Protein AF-A0A7W7YXQ3-F1 (afdb_monomer_lite)

Structure (mmCIF, N/CA/C/O backbone):
data_AF-A0A7W7YXQ3-F1
#
_entry.id   AF-A0A7W7YXQ3-F1
#
loop_
_atom_site.group_PDB
_atom_site.id
_atom_site.type_symbol
_atom_site.label_atom_id
_atom_site.label_alt_id
_atom_site.label_comp_id
_atom_site.label_asym_id
_atom_site.label_entity_id
_atom_site.label_seq_id
_atom_site.pdbx_PDB_ins_code
_atom_site.Cartn_x
_atom_site.Cartn_y
_atom_site.Cartn_z
_atom_site.occupancy
_atom_site.B_iso_or_equiv
_atom_site.auth_seq_id
_atom_site.auth_comp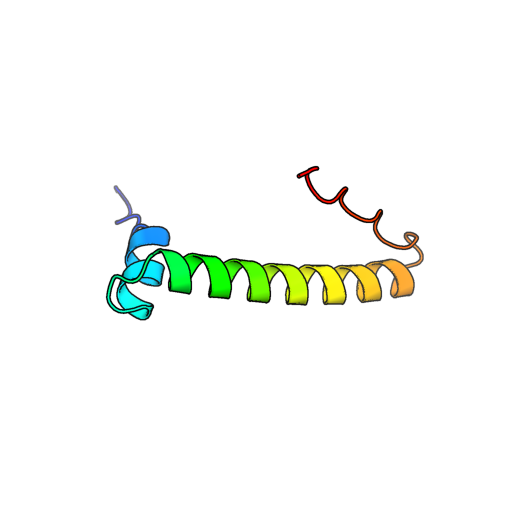_id
_atom_site.auth_asym_id
_atom_site.auth_atom_id
_atom_site.pdbx_PDB_model_num
ATOM 1 N N . MET A 1 1 ? -14.530 27.029 1.078 1.00 39.50 1 MET A N 1
ATOM 2 C CA . MET A 1 1 ? -14.683 25.627 0.642 1.00 39.50 1 MET A CA 1
ATOM 3 C C . MET A 1 1 ? -13.615 24.812 1.359 1.00 39.50 1 MET A C 1
ATOM 5 O O . MET A 1 1 ? -12.513 24.700 0.849 1.00 39.50 1 MET A O 1
ATOM 9 N N . GLN A 1 2 ? -13.881 24.356 2.585 1.00 49.06 2 GLN A N 1
ATOM 10 C CA . GLN A 1 2 ? -13.036 23.331 3.205 1.00 49.06 2 GLN A CA 1
ATOM 11 C C . GLN A 1 2 ? -13.422 22.031 2.501 1.00 49.06 2 GLN A C 1
ATOM 13 O O . GLN A 1 2 ? -14.570 21.605 2.618 1.00 49.06 2 GLN A O 1
ATOM 18 N N . GLN A 1 3 ? -12.532 21.473 1.679 1.00 51.31 3 GLN A N 1
ATOM 19 C CA . GLN A 1 3 ? -12.698 20.082 1.262 1.00 51.31 3 GLN A CA 1
ATOM 20 C C . GLN A 1 3 ? -12.804 19.258 2.551 1.00 51.31 3 GLN A C 1
ATOM 22 O O . GLN A 1 3 ? -12.006 19.507 3.461 1.00 51.31 3 GLN A O 1
ATOM 27 N N . PRO A 1 4 ? -13.757 18.319 2.682 1.00 49.78 4 PRO A N 1
ATOM 28 C CA . PRO A 1 4 ? -13.586 17.265 3.660 1.00 49.78 4 PRO A CA 1
ATOM 29 C C . PRO A 1 4 ? -12.328 16.525 3.210 1.00 49.78 4 PRO A C 1
ATOM 31 O O . PRO A 1 4 ? -12.361 15.732 2.274 1.00 49.78 4 PRO A O 1
ATOM 34 N N . CYS A 1 5 ? -11.191 16.900 3.790 1.00 57.00 5 CYS A N 1
ATOM 35 C CA . CYS A 1 5 ? -9.971 16.129 3.714 1.00 57.00 5 CYS A CA 1
ATOM 36 C C . CYS A 1 5 ? -10.307 14.879 4.516 1.00 57.00 5 CYS A C 1
ATOM 38 O O . CYS A 1 5 ? -10.174 14.873 5.738 1.00 57.00 5 CYS A O 1
ATOM 40 N N . SER A 1 6 ? -10.939 13.910 3.855 1.00 61.22 6 SER A N 1
ATOM 41 C CA . SER A 1 6 ? -11.084 12.591 4.431 1.00 61.22 6 SER A CA 1
ATOM 42 C C . SER A 1 6 ? -9.664 12.154 4.724 1.00 61.22 6 SER A C 1
ATOM 44 O O . SER A 1 6 ? -8.804 12.171 3.841 1.00 61.22 6 SER A O 1
ATOM 46 N N . ASP A 1 7 ? -9.385 11.980 6.005 1.00 84.69 7 ASP A N 1
ATOM 47 C CA . ASP A 1 7 ? -8.049 11.693 6.472 1.00 84.69 7 ASP A CA 1
ATOM 48 C C . ASP A 1 7 ? -7.691 10.309 5.926 1.00 84.69 7 ASP A C 1
ATOM 50 O O . ASP A 1 7 ? -8.270 9.305 6.332 1.00 84.69 7 ASP A O 1
ATOM 54 N N . GLU A 1 8 ? -6.801 10.272 4.932 1.00 80.12 8 GLU A N 1
ATOM 55 C CA . GLU A 1 8 ? -6.389 9.052 4.228 1.00 80.12 8 GLU A CA 1
ATOM 56 C C . GLU A 1 8 ? -5.965 7.965 5.228 1.00 80.12 8 GLU A C 1
ATOM 58 O O . GLU A 1 8 ? -6.307 6.794 5.075 1.00 80.12 8 GLU A O 1
ATOM 63 N N . ALA A 1 9 ? -5.312 8.365 6.324 1.00 83.25 9 ALA A N 1
ATOM 64 C CA . ALA A 1 9 ? -4.958 7.456 7.404 1.00 83.25 9 ALA A CA 1
ATOM 65 C C . ALA A 1 9 ? -6.195 6.863 8.102 1.00 83.25 9 ALA A C 1
ATOM 67 O O . ALA A 1 9 ? -6.212 5.668 8.386 1.00 83.25 9 ALA A O 1
ATOM 68 N N . THR A 1 10 ? -7.244 7.650 8.336 1.00 86.62 10 THR A N 1
ATOM 69 C CA . THR A 1 10 ? -8.527 7.185 8.885 1.00 86.62 10 THR A CA 1
ATOM 70 C C . THR A 1 10 ? -9.237 6.217 7.939 1.00 86.62 10 THR A C 1
ATOM 72 O O . THR A 1 10 ? -9.779 5.211 8.397 1.00 86.62 10 THR A O 1
ATOM 75 N N . GLU A 1 11 ? -9.213 6.462 6.629 1.00 89.00 11 GLU A N 1
ATOM 76 C CA . GLU A 1 11 ? -9.804 5.550 5.640 1.00 89.00 11 GLU A CA 1
ATOM 77 C C . GLU A 1 11 ? -9.053 4.221 5.582 1.00 89.00 11 GLU A C 1
ATOM 79 O O . GLU A 1 11 ? -9.661 3.154 5.682 1.00 89.00 11 GLU A O 1
ATOM 84 N N . ILE A 1 12 ? -7.724 4.274 5.503 1.00 87.81 12 ILE A N 1
ATOM 85 C CA . ILE A 1 12 ? -6.882 3.077 5.490 1.00 87.81 12 ILE A CA 1
ATOM 86 C C . ILE A 1 12 ? -7.050 2.305 6.801 1.00 87.81 12 ILE A C 1
ATOM 88 O O . ILE A 1 12 ? -7.179 1.082 6.784 1.00 87.81 12 ILE A O 1
ATOM 92 N N . LEU A 1 13 ? -7.120 2.993 7.939 1.00 89.81 13 LEU A N 1
ATOM 93 C CA . LEU A 1 13 ? -7.353 2.357 9.231 1.00 89.81 13 LEU A CA 1
ATOM 94 C C . LEU A 1 13 ? -8.727 1.673 9.291 1.00 89.81 13 LEU A C 1
ATOM 96 O O . LEU A 1 13 ? -8.836 0.557 9.801 1.00 89.81 13 LEU A O 1
ATOM 100 N N . ALA A 1 14 ? -9.767 2.301 8.738 1.00 91.69 14 ALA A N 1
ATOM 101 C CA . ALA A 1 14 ? -11.103 1.719 8.663 1.00 91.69 14 ALA A CA 1
ATOM 102 C C . ALA A 1 14 ? -11.142 0.461 7.776 1.00 91.69 14 ALA A C 1
ATOM 104 O O . ALA A 1 14 ? -11.786 -0.521 8.147 1.00 91.69 14 ALA A O 1
ATOM 105 N N . LEU A 1 15 ? -10.407 0.446 6.657 1.00 91.50 15 LEU A N 1
ATO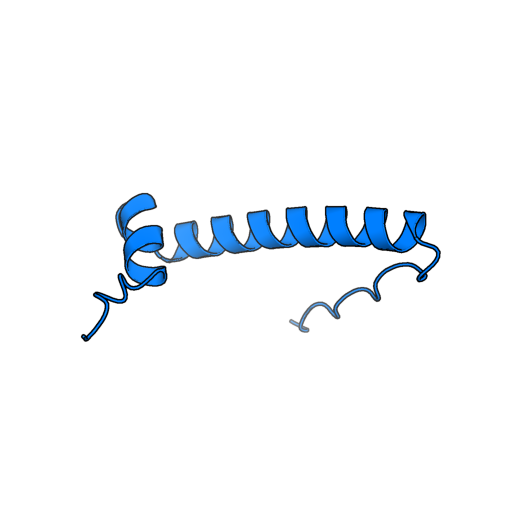M 106 C CA . LEU A 1 15 ? -10.270 -0.730 5.785 1.00 91.50 15 LEU A CA 1
ATOM 107 C C . LEU A 1 15 ? -9.628 -1.928 6.500 1.00 91.50 15 LEU A C 1
ATOM 109 O O . LEU A 1 15 ? -9.951 -3.072 6.187 1.00 91.50 15 LEU A O 1
ATOM 113 N N . HIS A 1 16 ? -8.774 -1.668 7.491 1.00 93.75 16 HIS A N 1
ATOM 114 C CA . HIS A 1 16 ? -8.113 -2.690 8.307 1.00 93.75 16 HIS A CA 1
ATOM 115 C C . HIS A 1 16 ? -8.825 -2.926 9.650 1.00 93.75 16 HIS A C 1
ATOM 117 O O . HIS A 1 16 ? -8.239 -3.461 10.588 1.00 93.75 16 HIS A O 1
ATOM 123 N N . GLY A 1 17 ? -10.093 -2.516 9.780 1.00 92.06 17 GLY A N 1
ATOM 124 C CA . GLY A 1 17 ? -10.900 -2.769 10.977 1.00 92.06 17 GLY A CA 1
ATOM 125 C C . GLY A 1 17 ? -10.379 -2.087 12.246 1.00 92.06 17 GLY A C 1
ATOM 126 O O . GLY A 1 17 ? -10.651 -2.560 13.347 1.00 92.06 17 GLY A O 1
ATOM 127 N N . GLY A 1 18 ? -9.621 -0.997 12.111 1.00 91.44 18 GLY A N 1
ATOM 128 C CA . GLY A 1 18 ? -8.964 -0.328 13.234 1.00 91.44 18 GLY A CA 1
ATOM 129 C C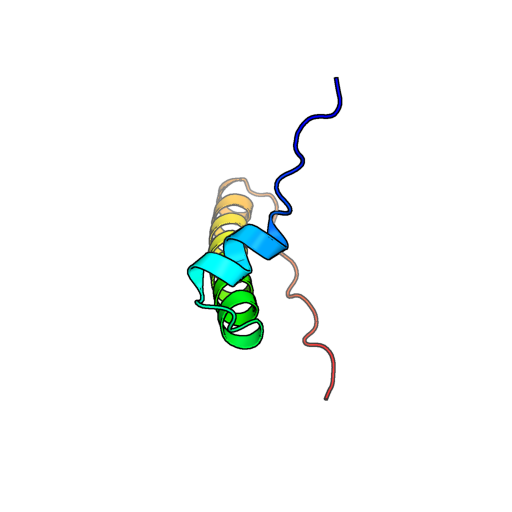 . GLY A 1 18 ? -7.582 -0.886 13.589 1.00 91.44 18 GLY A C 1
ATOM 130 O O . GLY A 1 18 ? -6.955 -0.366 14.512 1.00 91.44 18 GLY A O 1
ATOM 131 N N . ASP A 1 19 ? -7.079 -1.901 12.878 1.00 94.38 19 ASP A N 1
ATOM 132 C CA . ASP A 1 19 ? -5.724 -2.418 13.084 1.00 94.38 19 ASP A CA 1
ATOM 133 C C . ASP A 1 19 ? -4.690 -1.544 12.360 1.00 94.38 19 ASP A C 1
ATOM 135 O O . ASP A 1 19 ? -4.406 -1.695 11.169 1.00 94.38 19 ASP A O 1
ATOM 139 N N . ALA A 1 20 ? -4.112 -0.605 13.109 1.00 94.19 20 ALA A N 1
ATOM 140 C CA . ALA A 1 20 ? -3.097 0.310 12.598 1.00 94.19 20 ALA A CA 1
ATOM 141 C C . ALA A 1 20 ? -1.800 -0.397 12.177 1.00 94.19 20 ALA A C 1
ATOM 143 O O . ALA A 1 20 ? -1.106 0.077 11.278 1.00 94.19 20 ALA A O 1
ATOM 144 N N . LEU A 1 21 ? -1.445 -1.514 12.819 1.00 96.38 21 LEU A N 1
ATOM 145 C CA . LEU A 1 21 ? -0.213 -2.230 12.502 1.00 96.38 21 LEU A CA 1
ATOM 146 C C . LEU A 1 21 ? -0.358 -2.952 11.164 1.00 96.38 21 LEU A C 1
ATOM 148 O O . LEU A 1 21 ? 0.554 -2.906 10.338 1.00 96.38 21 LEU A O 1
ATOM 152 N N . GLU A 1 22 ? -1.507 -3.586 10.945 1.00 95.31 22 GLU A N 1
ATOM 153 C CA . GLU A 1 22 ? -1.810 -4.255 9.685 1.00 95.31 22 GLU A CA 1
ATOM 154 C C . GLU A 1 22 ? -1.957 -3.252 8.538 1.00 95.31 22 GLU A C 1
ATOM 156 O O . GLU A 1 22 ? -1.351 -3.443 7.486 1.00 95.31 22 GLU A O 1
ATOM 161 N N . 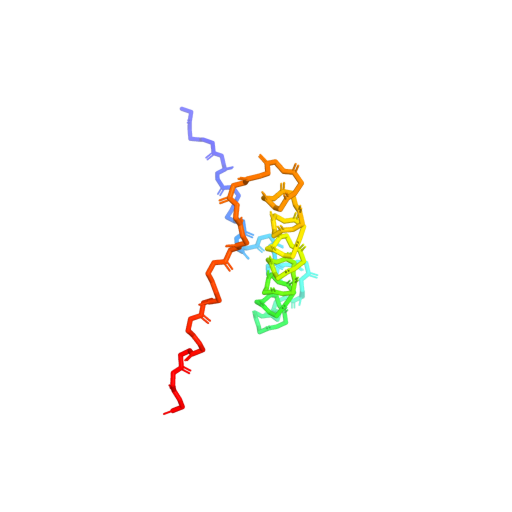ALA A 1 23 ? -2.625 -2.120 8.777 1.00 94.56 23 ALA A N 1
ATOM 162 C CA . ALA A 1 23 ? -2.683 -1.008 7.828 1.00 94.56 23 ALA A CA 1
ATOM 163 C C . ALA A 1 23 ? -1.289 -0.554 7.365 1.00 94.56 23 ALA A C 1
ATOM 165 O O . ALA A 1 23 ? -1.024 -0.437 6.167 1.00 94.56 23 ALA A O 1
ATOM 166 N N . LEU A 1 24 ? -0.365 -0.337 8.306 1.00 94.44 24 LEU A N 1
ATOM 167 C CA . LEU A 1 24 ? 1.001 0.079 7.984 1.00 94.44 24 LEU A CA 1
ATOM 168 C C . LEU A 1 24 ? 1.785 -1.002 7.234 1.00 94.44 24 LEU A C 1
ATOM 170 O O . LEU A 1 24 ? 2.559 -0.676 6.335 1.00 94.44 24 LEU A O 1
ATOM 174 N N . ARG A 1 25 ? 1.594 -2.282 7.569 1.00 95.69 25 ARG A N 1
ATOM 175 C CA . ARG A 1 25 ? 2.231 -3.395 6.847 1.00 95.69 25 ARG A CA 1
ATOM 176 C C . ARG A 1 25 ? 1.773 -3.458 5.396 1.00 95.69 25 ARG A C 1
ATOM 178 O O . ARG A 1 25 ? 2.625 -3.600 4.520 1.00 95.69 25 ARG A O 1
ATOM 185 N N . THR A 1 26 ? 0.474 -3.302 5.146 1.00 94.62 26 THR A N 1
ATOM 186 C CA . THR A 1 26 ? -0.087 -3.240 3.791 1.00 94.62 26 THR A CA 1
ATOM 187 C C . THR A 1 26 ? 0.538 -2.098 2.997 1.00 94.62 26 THR A C 1
ATOM 189 O O . THR A 1 26 ? 1.072 -2.330 1.916 1.00 94.62 26 THR A O 1
ATOM 192 N N . LEU A 1 27 ? 0.584 -0.887 3.562 1.00 93.12 27 LEU A N 1
ATOM 193 C CA . LEU A 1 27 ? 1.181 0.274 2.890 1.00 93.12 27 LEU A CA 1
ATOM 194 C C . LEU A 1 27 ? 2.671 0.097 2.584 1.00 93.12 27 LEU A C 1
ATOM 196 O O . LEU A 1 27 ? 3.151 0.520 1.534 1.00 93.12 27 LEU A O 1
ATOM 200 N N . ILE A 1 28 ? 3.417 -0.536 3.491 1.00 95.19 28 ILE A N 1
ATOM 201 C CA . ILE A 1 28 ? 4.829 -0.858 3.267 1.00 95.19 28 ILE A CA 1
ATOM 202 C C . ILE A 1 28 ? 4.972 -1.844 2.101 1.00 95.19 28 ILE A C 1
ATOM 204 O O . ILE A 1 28 ? 5.798 -1.613 1.221 1.00 95.19 28 ILE A O 1
ATOM 208 N N . ALA A 1 29 ? 4.145 -2.890 2.048 1.00 95.50 29 ALA A N 1
ATOM 209 C CA . ALA A 1 29 ? 4.173 -3.862 0.957 1.00 95.50 29 ALA A CA 1
ATOM 210 C C . ALA A 1 2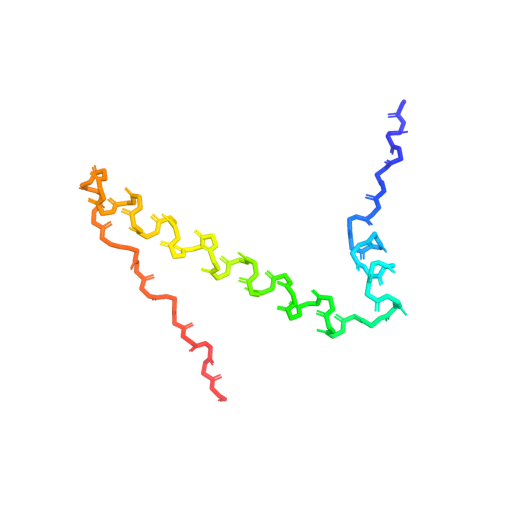9 ? 3.800 -3.233 -0.399 1.00 95.50 29 ALA A C 1
ATOM 212 O O . ALA A 1 29 ? 4.441 -3.514 -1.414 1.00 95.50 29 ALA A O 1
ATOM 213 N N . GLU A 1 30 ? 2.799 -2.351 -0.424 1.00 95.44 30 GLU A N 1
ATOM 214 C CA . GLU A 1 30 ? 2.413 -1.604 -1.625 1.00 95.44 30 GLU A CA 1
ATOM 215 C C . GLU A 1 30 ? 3.533 -0.677 -2.102 1.00 95.44 30 GLU A C 1
ATOM 217 O O . GLU A 1 30 ? 3.859 -0.663 -3.293 1.00 95.44 30 GLU A O 1
ATOM 222 N N . ARG A 1 31 ? 4.176 0.051 -1.179 1.00 95.56 31 ARG A N 1
ATOM 223 C CA . ARG A 1 31 ? 5.347 0.879 -1.483 1.00 95.56 31 ARG A CA 1
ATOM 224 C C . ARG A 1 31 ? 6.462 0.042 -2.099 1.00 95.56 31 ARG A C 1
ATOM 226 O O . ARG A 1 31 ? 6.989 0.437 -3.134 1.00 95.56 31 ARG A O 1
ATOM 233 N N . ASP A 1 32 ? 6.809 -1.091 -1.499 1.00 96.31 32 ASP A N 1
ATOM 234 C CA . ASP A 1 32 ? 7.899 -1.943 -1.983 1.00 96.31 32 ASP A CA 1
ATOM 235 C C . ASP A 1 32 ? 7.607 -2.462 -3.405 1.00 96.31 32 ASP A C 1
ATOM 237 O O . ASP A 1 32 ? 8.485 -2.461 -4.269 1.00 96.31 32 ASP A O 1
ATOM 241 N N . ALA A 1 33 ? 6.348 -2.806 -3.703 1.00 95.88 33 ALA A N 1
ATOM 242 C CA . ALA A 1 33 ? 5.929 -3.189 -5.052 1.00 95.88 33 ALA A CA 1
ATOM 243 C C . ALA A 1 33 ? 6.0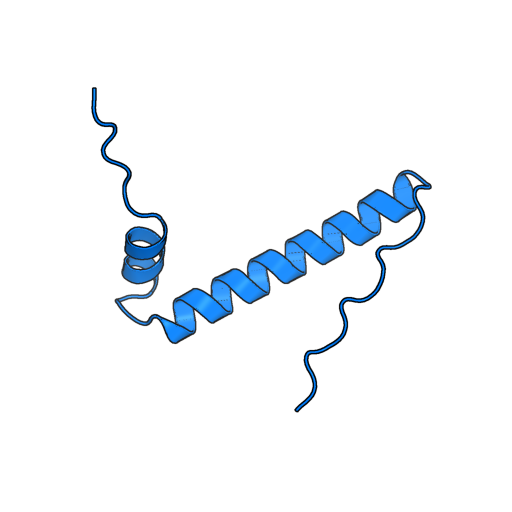46 -2.037 -6.069 1.00 95.88 33 ALA A C 1
ATOM 245 O O . ALA A 1 33 ? 6.374 -2.263 -7.238 1.00 95.88 33 ALA A O 1
ATOM 246 N N . VAL A 1 34 ? 5.770 -0.800 -5.650 1.00 96.25 34 VAL A N 1
ATOM 247 C CA . VAL A 1 34 ? 5.950 0.394 -6.490 1.00 96.25 34 VAL A CA 1
ATOM 248 C C . VAL A 1 34 ? 7.432 0.706 -6.692 1.00 96.25 34 VAL A C 1
ATOM 250 O O . VAL A 1 34 ? 7.828 1.007 -7.818 1.00 96.25 34 VAL A O 1
ATOM 253 N N . GLU A 1 35 ? 8.256 0.602 -5.649 1.00 95.94 35 GLU A N 1
ATOM 254 C CA . GLU A 1 35 ? 9.707 0.800 -5.733 1.00 95.94 35 GLU A CA 1
ATOM 255 C C . GLU A 1 35 ? 10.355 -0.209 -6.691 1.00 95.94 35 GLU A C 1
ATOM 257 O O . GLU A 1 35 ? 11.166 0.190 -7.525 1.00 95.94 35 GLU A O 1
ATOM 262 N N . GLU A 1 36 ? 9.935 -1.475 -6.668 1.00 93.56 36 GLU A N 1
ATOM 263 C CA . GLU A 1 36 ? 10.400 -2.496 -7.617 1.00 93.56 36 GLU A CA 1
ATOM 264 C C . GLU A 1 36 ? 10.026 -2.143 -9.066 1.00 93.56 36 GLU A C 1
ATOM 266 O O . GLU A 1 36 ? 10.858 -2.168 -9.975 1.00 93.56 36 GLU A O 1
ATOM 271 N N . ARG A 1 37 ? 8.775 -1.733 -9.307 1.00 94.56 37 ARG A N 1
ATOM 272 C CA . ARG A 1 37 ? 8.335 -1.300 -10.646 1.00 94.56 37 ARG A CA 1
ATOM 273 C C . ARG A 1 37 ? 9.103 -0.074 -11.125 1.00 94.56 37 ARG A C 1
ATOM 275 O O . ARG A 1 37 ? 9.455 0.009 -12.302 1.00 94.56 37 ARG A O 1
ATOM 282 N N . LEU A 1 38 ? 9.373 0.864 -10.221 1.00 93.94 38 LEU A N 1
ATOM 283 C CA . LEU A 1 38 ? 10.178 2.041 -10.510 1.00 93.94 38 LEU A CA 1
ATOM 284 C C . LEU A 1 38 ? 11.624 1.652 -10.834 1.00 93.94 38 LEU A C 1
ATOM 286 O O . LEU A 1 38 ? 12.193 2.212 -11.768 1.00 93.94 38 LEU A O 1
ATOM 290 N N . ALA A 1 39 ? 12.196 0.674 -10.127 1.00 91.56 39 ALA A N 1
ATOM 291 C CA . ALA A 1 39 ? 13.529 0.147 -10.400 1.00 91.56 39 ALA A CA 1
ATOM 292 C C . ALA A 1 39 ? 13.635 -0.398 -11.827 1.00 91.56 39 ALA A C 1
ATOM 294 O O . ALA A 1 39 ? 14.527 -0.011 -12.585 1.00 91.56 39 ALA A O 1
ATOM 295 N N . ILE A 1 40 ? 12.674 -1.237 -12.216 1.00 92.19 40 ILE A N 1
ATOM 296 C CA . ILE A 1 40 ? 12.586 -1.810 -13.562 1.00 92.19 40 ILE A CA 1
ATOM 297 C C . ILE A 1 40 ? 12.442 -0.699 -14.608 1.00 92.19 40 ILE A C 1
ATOM 299 O O . ILE A 1 40 ? 13.150 -0.698 -15.617 1.00 92.19 40 ILE A O 1
ATOM 303 N N . ALA A 1 41 ? 11.561 0.275 -14.366 1.00 94.00 41 ALA A N 1
ATOM 304 C CA . ALA A 1 41 ? 11.347 1.392 -15.279 1.00 94.00 41 ALA A CA 1
ATOM 305 C C . ALA A 1 41 ? 12.602 2.269 -15.431 1.00 94.00 41 ALA A C 1
ATOM 307 O O . ALA A 1 41 ? 12.944 2.659 -16.545 1.00 94.00 41 ALA A O 1
ATOM 308 N N . ALA A 1 42 ? 13.320 2.548 -14.340 1.00 93.12 42 ALA A N 1
ATOM 309 C CA . ALA A 1 42 ? 14.563 3.318 -14.359 1.00 93.12 42 ALA A CA 1
ATOM 310 C C . ALA A 1 42 ? 15.654 2.625 -15.190 1.00 93.12 42 ALA A C 1
ATOM 312 O O . ALA A 1 42 ? 16.322 3.276 -15.997 1.00 93.12 42 ALA A O 1
ATOM 313 N N . ILE A 1 43 ? 15.772 1.298 -15.064 1.00 90.31 43 ILE A N 1
ATOM 314 C CA . ILE A 1 43 ? 16.668 0.483 -15.896 1.00 90.31 43 ILE A CA 1
ATOM 315 C C . ILE A 1 43 ? 16.251 0.567 -17.369 1.00 90.31 43 ILE A C 1
ATOM 317 O O . ILE A 1 43 ? 17.093 0.841 -18.222 1.00 90.31 43 ILE A O 1
ATOM 321 N N . ALA A 1 44 ? 14.962 0.392 -17.674 1.00 91.69 44 ALA A N 1
ATOM 322 C CA . ALA A 1 44 ? 14.446 0.450 -19.043 1.00 91.69 44 ALA A CA 1
ATOM 323 C C . ALA A 1 44 ? 14.656 1.824 -19.706 1.00 91.69 44 ALA A C 1
ATOM 325 O O . ALA A 1 44 ? 14.922 1.899 -20.903 1.00 91.69 44 ALA A O 1
ATOM 326 N N . MET A 1 45 ? 14.578 2.905 -18.927 1.00 92.75 45 MET A N 1
ATOM 327 C CA . MET A 1 45 ? 14.825 4.276 -19.387 1.00 92.75 45 MET A CA 1
ATOM 328 C C . MET A 1 45 ? 16.316 4.646 -19.460 1.00 92.75 45 MET A C 1
ATOM 330 O O . MET A 1 45 ? 16.644 5.750 -19.887 1.00 92.75 45 MET A O 1
ATOM 334 N N . GLY A 1 46 ? 17.227 3.757 -19.049 1.00 90.12 46 GLY A N 1
ATOM 335 C CA . GLY A 1 46 ? 18.669 4.018 -19.062 1.00 90.12 46 GLY A CA 1
ATOM 336 C C . GLY A 1 46 ? 19.148 4.999 -17.984 1.00 90.12 46 GLY A C 1
ATOM 337 O O . GLY A 1 46 ? 20.241 5.544 -18.108 1.00 90.12 46 GLY A O 1
ATOM 338 N N . LEU A 1 47 ? 18.363 5.220 -16.921 1.00 81.56 47 LEU A N 1
ATOM 339 C CA . LEU A 1 47 ? 18.684 6.146 -15.821 1.00 81.56 47 LEU A CA 1
ATOM 340 C C . LEU A 1 47 ? 19.655 5.549 -14.778 1.00 81.56 47 LEU A C 1
ATOM 342 O O . LEU A 1 47 ? 20.030 6.230 -13.826 1.00 81.56 47 LEU A O 1
ATOM 346 N N . GLY A 1 48 ? 20.073 4.290 -14.956 1.00 74.19 48 GLY A N 1
ATOM 347 C CA . GLY A 1 48 ? 20.743 3.500 -13.919 1.00 74.19 48 GLY A CA 1
ATOM 348 C C . GLY A 1 48 ? 19.743 2.899 -12.919 1.00 74.19 48 GLY A C 1
ATOM 349 O O . GLY A 1 48 ? 18.587 3.310 -12.854 1.00 74.19 48 GLY A O 1
ATOM 350 N N . GLY A 1 49 ? 20.160 1.869 -12.173 1.00 66.62 49 GLY A N 1
ATOM 351 C CA . GLY A 1 49 ? 19.311 1.236 -11.153 1.00 66.62 49 GLY A CA 1
ATOM 352 C C . GLY A 1 49 ? 19.158 2.114 -9.901 1.00 66.62 49 GLY A C 1
ATOM 353 O O . GLY A 1 49 ? 20.067 2.893 -9.597 1.00 66.62 49 GLY A O 1
ATOM 354 N N . PRO A 1 50 ? 18.044 2.010 -9.150 1.00 66.19 50 PRO A N 1
ATOM 355 C CA . PRO A 1 50 ? 17.872 2.773 -7.921 1.00 66.19 50 PRO A CA 1
ATOM 356 C C . PRO A 1 50 ? 18.913 2.358 -6.877 1.00 66.19 50 PRO A C 1
ATOM 358 O O . PRO A 1 50 ? 19.262 1.184 -6.742 1.00 66.19 50 PRO A O 1
ATOM 361 N N . HIS A 1 51 ? 19.417 3.335 -6.126 1.00 66.94 51 HIS A N 1
ATOM 362 C CA . HIS A 1 51 ? 20.338 3.066 -5.028 1.00 66.94 51 HIS A CA 1
ATOM 363 C C . HIS A 1 51 ? 19.588 2.302 -3.919 1.00 66.94 51 HIS A C 1
ATOM 365 O O . HIS A 1 51 ? 18.542 2.790 -3.481 1.00 66.94 51 HIS A O 1
ATOM 371 N N . PRO A 1 52 ? 20.080 1.136 -3.446 1.00 66.31 52 PRO A N 1
ATOM 372 C CA . PRO A 1 52 ? 19.469 0.446 -2.314 1.00 66.31 52 PRO A CA 1
ATOM 373 C C . PRO A 1 52 ? 19.337 1.392 -1.120 1.00 66.31 52 PRO A C 1
ATOM 375 O O . PRO A 1 52 ? 20.325 1.988 -0.682 1.00 66.31 52 PRO A O 1
ATOM 378 N N . ARG A 1 53 ? 18.113 1.534 -0.593 1.00 64.25 53 ARG A N 1
ATOM 379 C CA . ARG A 1 53 ? 17.892 2.288 0.643 1.00 64.25 53 ARG A CA 1
ATOM 380 C C . ARG A 1 53 ? 18.642 1.570 1.768 1.00 64.25 53 ARG A C 1
ATOM 382 O O . ARG A 1 53 ? 18.511 0.350 1.888 1.00 64.25 53 ARG A O 1
ATOM 389 N N . PRO A 1 54 ? 19.438 2.281 2.583 1.00 64.62 54 PRO A N 1
ATOM 390 C CA . PRO A 1 54 ? 20.084 1.653 3.721 1.00 64.62 54 PRO A CA 1
ATOM 391 C C . PRO A 1 54 ? 18.996 1.097 4.641 1.00 64.62 54 PRO A C 1
ATOM 393 O O . PRO A 1 54 ? 18.088 1.825 5.042 1.00 64.62 54 PRO A O 1
ATOM 396 N N . ALA A 1 55 ? 19.077 -0.195 4.966 1.00 65.94 55 ALA A N 1
ATOM 397 C CA . ALA A 1 55 ? 18.278 -0.752 6.045 1.00 65.94 55 ALA A CA 1
ATOM 398 C C . ALA A 1 55 ? 18.650 0.022 7.315 1.00 65.94 55 ALA A C 1
ATOM 400 O O . ALA A 1 55 ? 19.822 0.024 7.700 1.00 65.94 55 ALA A O 1
ATOM 401 N N . CYS A 1 56 ? 17.693 0.728 7.926 1.00 54.66 56 CYS A N 1
ATOM 402 C CA . CYS A 1 56 ? 17.936 1.381 9.209 1.00 54.66 56 CYS A CA 1
ATOM 403 C C . CYS A 1 56 ? 18.500 0.333 10.179 1.00 54.66 56 CYS A C 1
ATOM 405 O O . CYS A 1 56 ? 17.893 -0.718 10.388 1.00 54.66 56 CYS A O 1
ATOM 407 N N . GLY A 1 57 ? 19.711 0.600 10.677 1.00 65.19 57 GLY A N 1
ATOM 408 C CA . GLY A 1 57 ? 20.459 -0.293 11.552 1.00 65.19 57 GLY A CA 1
ATOM 409 C C . GLY A 1 57 ? 19.685 -0.619 12.828 1.00 65.19 57 GLY A C 1
ATOM 410 O O . GLY A 1 57 ? 18.969 0.229 13.356 1.00 65.19 57 GLY A O 1
ATOM 411 N N . ARG A 1 58 ? 19.842 -1.878 13.243 1.00 54.56 58 ARG A N 1
ATOM 412 C CA . ARG A 1 58 ? 19.241 -2.544 14.405 1.00 54.56 58 ARG A CA 1
ATOM 413 C C . ARG A 1 58 ? 19.452 -1.798 15.721 1.00 54.56 58 ARG A C 1
ATOM 415 O O . ARG A 1 58 ? 20.597 -1.352 15.947 1.00 54.56 58 ARG A O 1
#

Radius of gyration: 16.33 Å; chains: 1; bounding box: 35×30×34 Å

Sequence (58 aa):
MQQPCSDEATEILALHGGDALEALRTLIAERDAVEERLAIAAIAMGLGGPHPRPACGR

pLDDT: mean 82.71, std 15.81, range [39.5, 96.38]

Foldseek 3Di:
DPDPPVPVLVVLCVVVVNPSVVSVVVVVVVVVVVLVVVQVVCVVVVVDGDDDDPDPDD

Secondary structure (DSSP, 8-state):
-------HHHHHHHHTTT-HHHHHHHHHHHHHHHHHHHHHHHHHTTS-PPPPPPPPP-

Organism: NCBI:txid544480